Protein AF-A0A284RM97-F1 (afdb_monomer_lite)

pLDDT: mean 92.01, std 11.71, range [30.83, 98.44]

InterPro domains:
  IPR012762 Ubiquinone biosynthesis protein COQ9 [PTHR21427] (6-157)
  IPR013718 COQ9, C-terminal domain [PF08511] (120-158)

Structure (mmCIF, N/CA/C/O backbone):
data_AF-A0A284RM97-F1
#
_entry.id   AF-A0A284RM97-F1
#
loop_
_atom_site.group_PDB
_atom_site.id
_atom_site.type_symbol
_atom_site.label_atom_id
_atom_site.label_alt_id
_atom_site.label_comp_id
_atom_site.label_asym_id
_atom_site.label_entity_id
_atom_site.label_seq_id
_atom_site.pdbx_PDB_ins_code
_atom_site.Cartn_x
_atom_site.Cartn_y
_atom_site.Cartn_z
_atom_site.occupancy
_atom_site.B_iso_or_equiv
_atom_site.auth_seq_id
_atom_site.auth_comp_id
_atom_site.auth_asym_id
_atom_site.auth_atom_id
_atom_site.pdbx_PDB_model_num
ATOM 1 N N . MET A 1 1 ? -11.284 17.229 10.949 1.00 69.88 1 MET A N 1
ATOM 2 C CA . MET A 1 1 ? -10.581 15.933 10.851 1.00 69.88 1 MET A CA 1
ATOM 3 C C . MET A 1 1 ? -10.779 15.373 9.450 1.00 69.88 1 MET A C 1
ATOM 5 O O . MET A 1 1 ? -11.925 15.221 9.047 1.00 69.88 1 MET A O 1
ATOM 9 N N . SER A 1 2 ? -9.715 15.140 8.674 1.00 88.75 2 SER A N 1
ATOM 10 C CA . SER A 1 2 ? -9.855 14.584 7.317 1.00 88.75 2 SER A CA 1
ATOM 11 C C . SER A 1 2 ? -9.645 13.066 7.319 1.00 88.75 2 SER A C 1
ATOM 13 O O . SER A 1 2 ? -8.767 12.554 8.012 1.00 88.75 2 SER A O 1
ATOM 15 N N . ARG A 1 3 ? -10.427 12.337 6.513 1.00 93.69 3 ARG A N 1
ATOM 16 C CA . ARG A 1 3 ? -10.288 10.880 6.315 1.00 93.69 3 ARG A CA 1
ATOM 17 C C . ARG A 1 3 ? -8.855 10.478 5.946 1.00 93.69 3 ARG A C 1
ATOM 19 O O . ARG A 1 3 ? -8.359 9.466 6.422 1.00 93.69 3 ARG A O 1
ATOM 26 N N . ILE A 1 4 ? -8.197 11.279 5.105 1.00 93.50 4 ILE A N 1
ATOM 27 C CA . ILE A 1 4 ? -6.829 11.025 4.628 1.00 93.50 4 ILE A CA 1
ATOM 28 C C . ILE A 1 4 ? -5.832 11.087 5.788 1.00 93.50 4 ILE A C 1
ATOM 30 O O . ILE A 1 4 ? -4.995 10.198 5.908 1.00 93.50 4 ILE A O 1
ATOM 34 N N . GLN A 1 5 ? -5.950 12.093 6.657 1.00 94.62 5 GLN A N 1
ATOM 35 C CA . GLN A 1 5 ? -5.072 12.245 7.817 1.00 94.62 5 GLN A CA 1
ATOM 36 C C . GLN A 1 5 ? -5.210 11.065 8.784 1.00 94.62 5 GLN A C 1
ATOM 38 O O . GLN A 1 5 ? -4.208 10.520 9.234 1.00 94.62 5 GLN A O 1
ATOM 43 N N . LEU A 1 6 ? -6.439 10.624 9.063 1.00 96.12 6 LEU A N 1
ATOM 44 C CA . LEU A 1 6 ? -6.665 9.444 9.903 1.00 96.12 6 LEU A CA 1
ATOM 45 C C . LEU A 1 6 ? -6.079 8.184 9.295 1.00 96.12 6 LEU A C 1
ATOM 47 O O . LEU A 1 6 ? -5.449 7.399 9.990 1.00 96.12 6 LEU A O 1
ATOM 51 N N . LEU A 1 7 ? -6.248 8.006 7.988 1.00 96.44 7 LEU A N 1
ATOM 52 C CA . LEU A 1 7 ? -5.716 6.844 7.297 1.00 96.44 7 LEU A CA 1
ATOM 53 C C . LEU A 1 7 ? -4.179 6.817 7.342 1.00 96.44 7 LEU A C 1
ATOM 55 O O . LEU A 1 7 ? -3.600 5.754 7.524 1.00 96.44 7 LEU A O 1
ATOM 59 N N . GLN A 1 8 ? -3.522 7.978 7.252 1.00 94.94 8 GLN A N 1
ATOM 60 C CA . GLN A 1 8 ? -2.070 8.110 7.440 1.00 94.94 8 GLN A CA 1
ATOM 61 C C . GLN A 1 8 ? -1.624 7.824 8.879 1.00 94.94 8 GLN A C 1
ATOM 63 O O . GLN A 1 8 ? -0.565 7.245 9.089 1.00 94.94 8 GLN A O 1
ATOM 68 N N . LEU A 1 9 ? -2.409 8.216 9.884 1.00 96.50 9 LEU A N 1
ATOM 69 C CA . LEU A 1 9 ? -2.112 7.858 11.273 1.00 96.50 9 LEU A CA 1
ATOM 70 C C . LEU A 1 9 ? -2.311 6.354 11.503 1.00 96.50 9 LEU A C 1
ATOM 72 O O . LEU A 1 9 ? -1.469 5.712 12.128 1.00 96.50 9 LEU A O 1
ATOM 76 N N . ALA A 1 10 ? -3.362 5.770 10.923 1.00 97.56 10 ALA A N 1
ATOM 77 C CA . ALA A 1 10 ? -3.659 4.344 11.010 1.00 97.56 10 ALA A CA 1
ATOM 78 C C . ALA A 1 10 ? -2.548 3.468 10.413 1.00 97.56 10 ALA A C 1
ATOM 80 O O . ALA A 1 10 ? -2.266 2.404 10.960 1.00 97.56 10 ALA A O 1
ATOM 81 N N . THR A 1 11 ? -1.863 3.896 9.340 1.00 96.75 11 THR A N 1
ATOM 82 C CA . THR A 1 11 ? -0.733 3.117 8.794 1.00 96.75 11 THR A CA 1
ATOM 83 C C . THR A 1 11 ? 0.405 2.969 9.805 1.00 96.75 11 THR A C 1
ATOM 85 O O . THR A 1 11 ? 1.053 1.925 9.833 1.00 96.75 11 THR A O 1
ATOM 88 N N . SER A 1 12 ? 0.622 3.950 10.691 1.00 95.94 12 SER A N 1
ATOM 89 C CA . SER A 1 12 ? 1.627 3.836 11.760 1.00 95.94 12 SER A CA 1
ATOM 90 C C . SER A 1 12 ? 1.272 2.773 12.811 1.00 95.94 12 SER A C 1
ATOM 92 O O . SER A 1 12 ? 2.170 2.138 13.366 1.00 95.94 12 SER A O 1
ATOM 94 N N . LEU A 1 13 ? -0.026 2.519 13.013 1.00 97.44 13 LEU A N 1
ATOM 95 C CA . LEU A 1 13 ? -0.559 1.554 13.978 1.00 97.44 13 LEU A CA 1
ATOM 96 C C . LEU A 1 13 ? -0.545 0.108 13.466 1.00 97.44 13 LEU A C 1
ATOM 98 O O . LEU A 1 13 ? -0.690 -0.816 14.262 1.00 97.44 13 LEU A O 1
ATOM 102 N N . VAL A 1 14 ? -0.320 -0.119 12.166 1.00 97.38 14 VAL A N 1
ATOM 103 C CA . VAL A 1 14 ? -0.287 -1.471 11.570 1.00 97.38 14 VAL A CA 1
ATOM 104 C C . VAL A 1 14 ? 0.780 -2.355 12.218 1.00 97.38 14 VAL A C 1
ATOM 106 O O . VAL A 1 14 ? 0.589 -3.560 12.339 1.00 97.38 14 VAL A O 1
ATOM 109 N N . LYS A 1 15 ? 1.894 -1.778 12.683 1.00 95.31 15 LYS A N 1
ATOM 110 C CA . LYS A 1 15 ? 2.969 -2.538 13.343 1.00 95.31 15 LYS A CA 1
ATOM 111 C C . LYS A 1 15 ? 2.465 -3.293 14.574 1.00 95.31 15 LYS A C 1
ATOM 113 O O . LYS A 1 15 ? 2.831 -4.449 14.770 1.00 95.31 15 LYS A O 1
ATOM 118 N N . THR A 1 16 ? 1.613 -2.650 15.370 1.00 95.81 16 THR A N 1
ATOM 119 C CA . THR A 1 16 ? 1.090 -3.197 16.626 1.00 95.81 16 THR A CA 1
ATOM 120 C C . THR A 1 16 ? -0.259 -3.887 16.450 1.00 95.81 16 THR A C 1
ATOM 122 O O . THR A 1 16 ? -0.478 -4.934 17.047 1.00 95.81 16 THR A O 1
ATOM 125 N N . HIS A 1 17 ? -1.138 -3.351 15.603 1.00 96.31 17 HIS A N 1
ATOM 126 C CA . HIS A 1 17 ? -2.529 -3.804 15.472 1.00 96.31 17 HIS A CA 1
ATOM 127 C C . HIS A 1 17 ? -2.821 -4.611 14.203 1.00 96.31 17 HIS A C 1
ATOM 129 O O . HIS A 1 17 ? -3.950 -5.071 14.024 1.00 96.31 17 HIS A O 1
ATOM 135 N N . GLY A 1 18 ? -1.854 -4.745 13.293 1.00 97.06 18 GLY A N 1
ATOM 136 C CA . GLY A 1 18 ? -2.067 -5.327 11.972 1.00 97.06 18 GLY A CA 1
ATOM 137 C C . GLY A 1 18 ? -3.007 -4.498 11.089 1.00 97.06 18 GLY A C 1
ATOM 138 O O . GLY A 1 18 ? -3.346 -3.348 11.378 1.00 97.06 18 GLY A O 1
ATOM 139 N N . PHE A 1 19 ? -3.449 -5.090 9.979 1.00 97.75 19 PHE A N 1
ATOM 140 C CA . PHE A 1 19 ? -4.378 -4.460 9.033 1.00 97.75 19 PHE A CA 1
ATOM 141 C C . PHE A 1 19 ? -5.834 -4.646 9.480 1.00 97.75 19 PHE A C 1
ATOM 143 O O . PHE A 1 19 ? -6.629 -5.347 8.842 1.00 97.75 19 PHE A O 1
ATOM 150 N N . THR A 1 20 ? -6.174 -4.045 10.619 1.00 97.75 20 THR A N 1
ATOM 151 C CA . THR A 1 20 ? -7.444 -4.264 11.321 1.00 97.75 20 THR A CA 1
ATOM 152 C C . THR A 1 20 ? -8.308 -3.007 11.386 1.00 97.75 20 THR A C 1
ATOM 154 O O . THR A 1 20 ? -7.851 -1.878 11.203 1.00 97.75 20 THR A O 1
ATOM 157 N N . ARG A 1 21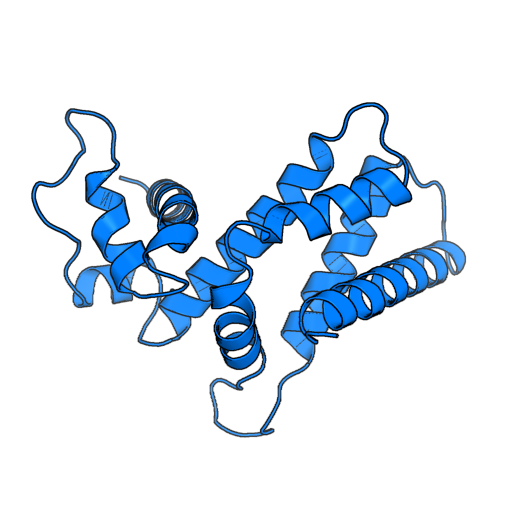 ? -9.598 -3.204 11.682 1.00 97.94 21 ARG A N 1
ATOM 158 C CA . ARG A 1 21 ? -10.528 -2.102 11.971 1.00 97.94 21 ARG A CA 1
ATOM 159 C C . ARG A 1 21 ? -10.159 -1.365 13.263 1.00 97.94 21 ARG A C 1
ATOM 161 O O . ARG A 1 21 ? -10.377 -0.163 13.337 1.00 97.94 21 ARG A O 1
ATOM 168 N N . ALA A 1 22 ? -9.545 -2.053 14.229 1.00 97.69 22 ALA A N 1
ATOM 169 C CA . ALA A 1 22 ? -9.039 -1.443 15.458 1.00 97.69 22 ALA A CA 1
ATOM 170 C C . ALA A 1 22 ? -7.936 -0.409 15.170 1.00 97.69 22 ALA A C 1
ATOM 172 O O . ALA A 1 22 ? -8.014 0.710 15.666 1.00 97.69 22 ALA A O 1
ATOM 173 N N . ALA A 1 23 ? -6.993 -0.717 14.267 1.00 98.00 23 ALA A N 1
ATOM 174 C CA . ALA A 1 23 ? -5.966 0.241 13.839 1.00 98.00 23 ALA A CA 1
ATOM 175 C C . ALA A 1 23 ? -6.568 1.530 13.240 1.00 98.00 23 ALA A C 1
ATOM 177 O O . ALA A 1 23 ? -6.068 2.631 13.468 1.00 98.00 23 ALA A O 1
ATOM 178 N N . LEU A 1 24 ? -7.665 1.408 12.484 1.00 98.19 24 LEU A N 1
ATOM 179 C CA . LEU A 1 24 ? -8.407 2.561 11.965 1.00 98.19 24 LEU A CA 1
ATOM 180 C C . LEU A 1 24 ? -9.132 3.317 13.079 1.00 98.19 24 LEU A C 1
ATOM 182 O O . LEU A 1 24 ? -9.111 4.548 13.092 1.00 98.19 24 LEU A O 1
ATOM 186 N N . ALA A 1 25 ? -9.760 2.596 14.007 1.00 97.94 25 ALA A N 1
ATOM 187 C CA . ALA A 1 25 ? -10.501 3.189 15.109 1.00 97.94 25 ALA A CA 1
ATOM 188 C C . ALA A 1 25 ? -9.599 3.999 16.045 1.00 97.94 25 ALA A C 1
ATOM 190 O O . ALA A 1 25 ? -9.971 5.103 16.428 1.00 97.94 25 ALA A O 1
ATOM 191 N N . GLU A 1 26 ? -8.407 3.494 16.360 1.00 97.69 26 GLU A N 1
ATOM 192 C CA . GLU A 1 26 ? -7.447 4.147 17.257 1.00 97.69 26 GLU A CA 1
ATOM 193 C C . GLU A 1 26 ? -6.692 5.316 16.613 1.00 97.69 26 GLU A C 1
ATOM 195 O O . GLU A 1 26 ? -6.089 6.128 17.311 1.00 97.69 26 GLU A O 1
ATOM 200 N N . SER A 1 27 ? -6.758 5.473 15.288 1.00 96.62 27 SER A N 1
ATOM 201 C CA . SER A 1 27 ? -6.055 6.555 14.585 1.00 96.62 27 SER A CA 1
ATOM 202 C C . SER A 1 27 ? -6.428 7.964 15.073 1.00 96.62 27 SER A C 1
ATOM 204 O O . SER A 1 27 ? -5.595 8.868 15.024 1.00 96.62 27 SER A O 1
ATOM 206 N N . VAL A 1 28 ? -7.647 8.155 15.595 1.00 96.31 28 VAL A N 1
ATOM 207 C CA . VAL A 1 28 ? -8.107 9.438 16.164 1.00 96.31 28 VAL A CA 1
ATOM 208 C C . VAL A 1 28 ? -7.420 9.804 17.477 1.00 96.31 28 VAL A C 1
ATOM 210 O O . VAL A 1 28 ? -7.362 10.985 17.820 1.00 96.31 28 VAL A O 1
ATOM 213 N N . LEU A 1 29 ? -6.879 8.815 18.194 1.00 95.56 29 LEU A N 1
ATOM 214 C CA . LEU A 1 29 ? -6.135 9.025 19.436 1.00 95.56 29 LEU A CA 1
ATOM 215 C C . LEU A 1 29 ? -4.759 9.648 19.159 1.00 95.56 29 LEU A C 1
ATOM 217 O O . LEU A 1 29 ? -4.192 10.312 20.021 1.00 95.56 29 LEU A O 1
ATOM 221 N N . LEU A 1 30 ? -4.233 9.462 17.942 1.00 94.69 30 LEU A N 1
ATOM 222 C CA . LEU A 1 30 ? -2.933 9.980 17.507 1.00 94.69 30 LEU A CA 1
ATOM 223 C C . LEU A 1 30 ? -3.002 11.379 16.877 1.00 94.69 30 LEU A C 1
ATOM 225 O O . LEU A 1 30 ? -1.999 11.874 16.354 1.00 94.69 30 LEU A O 1
ATOM 229 N N . LEU A 1 31 ? -4.173 12.017 16.862 1.00 94.12 31 LEU A N 1
ATOM 230 C CA . LEU A 1 31 ? -4.297 13.371 16.329 1.00 94.12 31 LEU A CA 1
ATOM 231 C C . LEU A 1 31 ? -3.541 14.386 17.206 1.00 94.12 31 LEU A C 1
ATOM 233 O O . LEU A 1 31 ? -3.354 14.167 18.402 1.00 94.12 31 LEU A O 1
ATOM 237 N N . PRO A 1 32 ? -3.129 15.533 16.636 1.00 91.56 32 PRO A N 1
ATOM 238 C CA . PRO A 1 32 ? -2.487 16.589 17.406 1.00 91.56 32 PRO A CA 1
ATOM 239 C C . PRO A 1 32 ? -3.347 17.078 18.589 1.00 91.56 32 PRO A C 1
ATOM 241 O O . PRO A 1 32 ? -4.584 17.020 18.520 1.00 91.56 32 PRO A O 1
ATOM 244 N N . PRO A 1 33 ? -2.718 17.627 19.648 1.00 86.19 33 PRO A N 1
ATOM 245 C CA . PRO A 1 33 ? -3.434 18.206 20.781 1.00 86.19 33 PRO A CA 1
ATOM 246 C C . PRO A 1 33 ? -4.502 19.213 20.328 1.00 86.19 33 PRO A C 1
ATOM 248 O O . PRO A 1 33 ? -4.245 20.062 19.475 1.00 86.19 33 PRO A O 1
ATOM 251 N N . GLY A 1 34 ? -5.714 19.094 20.876 1.00 85.62 34 GLY A N 1
ATOM 252 C CA . GLY A 1 34 ? -6.883 19.895 20.483 1.00 85.62 34 GLY A CA 1
ATOM 253 C C . GLY A 1 34 ? -7.760 19.272 19.388 1.00 85.62 34 GLY A C 1
ATOM 254 O O . GLY A 1 34 ? -8.863 19.758 19.157 1.00 85.62 34 GLY A O 1
ATOM 255 N N . GLN A 1 35 ? -7.308 18.193 18.738 1.00 87.00 35 GLN A N 1
ATOM 256 C CA . GLN A 1 35 ? -8.110 17.387 17.800 1.00 87.00 35 GLN A CA 1
ATOM 257 C C . GLN A 1 35 ? -8.181 15.905 18.190 1.00 87.00 35 GLN A C 1
ATOM 259 O O . GLN A 1 35 ? -9.009 15.181 17.643 1.00 87.00 35 GLN A O 1
ATOM 264 N N . ALA A 1 36 ? -7.317 15.454 19.105 1.00 84.69 36 ALA A N 1
ATOM 265 C CA . ALA A 1 36 ? -7.356 14.105 19.654 1.00 84.69 36 ALA A CA 1
ATOM 266 C C . ALA A 1 36 ? -8.685 13.821 20.350 1.00 84.69 36 ALA A C 1
ATOM 268 O O . ALA A 1 36 ? -9.166 14.613 21.165 1.00 84.69 36 ALA A O 1
ATOM 269 N N . HIS A 1 37 ? -9.254 12.667 20.023 1.00 87.69 37 HIS A N 1
ATOM 270 C CA . HIS A 1 37 ? -10.422 12.146 20.712 1.00 87.69 37 HIS A CA 1
ATOM 271 C C . HIS A 1 37 ? -9.981 11.328 21.937 1.00 87.69 37 HIS A C 1
ATOM 273 O O . HIS A 1 37 ? -8.904 10.734 21.908 1.00 87.69 37 HIS A O 1
ATOM 279 N N . PRO A 1 38 ? -10.787 11.290 23.014 1.00 90.94 38 PRO A N 1
ATOM 280 C CA . PRO A 1 38 ? -10.476 10.495 24.203 1.00 90.94 38 PRO A CA 1
ATOM 281 C C . PRO A 1 38 ? -10.714 8.994 23.992 1.00 90.94 38 PRO A C 1
ATOM 283 O O . PRO A 1 38 ? -10.160 8.177 24.719 1.00 90.94 38 PRO A O 1
ATOM 286 N N . GLU A 1 39 ? -11.537 8.636 23.006 1.00 95.19 39 GLU A N 1
ATOM 287 C CA . GLU A 1 39 ? -11.961 7.267 22.730 1.00 95.19 39 GLU A CA 1
ATOM 288 C C . GLU A 1 39 ? -11.778 6.936 21.239 1.00 95.19 39 GLU A C 1
ATOM 290 O O . GLU A 1 39 ? -11.839 7.844 20.397 1.00 95.19 39 GLU A O 1
ATOM 295 N N . PRO A 1 40 ? -11.556 5.652 20.891 1.00 96.94 40 PRO A N 1
ATOM 296 C CA . PRO A 1 40 ? -11.515 5.204 19.503 1.00 96.94 40 PRO A CA 1
ATOM 297 C C . PRO A 1 40 ? -12.823 5.494 18.756 1.00 96.94 40 PRO A C 1
ATOM 299 O O . PRO A 1 40 ? -13.894 5.628 19.349 1.00 96.94 40 PRO A O 1
ATOM 302 N N . LEU A 1 41 ? -12.759 5.525 17.423 1.00 96.25 41 LEU A N 1
ATOM 303 C CA . LEU A 1 41 ? -13.972 5.598 16.605 1.00 96.25 41 LEU A CA 1
ATOM 304 C C . LEU A 1 41 ? -14.881 4.389 16.856 1.00 96.25 41 LEU A C 1
ATOM 306 O O . LEU A 1 41 ? -14.422 3.250 16.925 1.00 96.25 41 LEU A O 1
ATOM 310 N N . SER A 1 42 ? -16.191 4.633 16.889 1.00 96.81 42 SER A N 1
ATOM 311 C CA . SER A 1 42 ? -17.179 3.556 16.876 1.00 96.81 42 SER A CA 1
ATOM 312 C C . SER A 1 42 ? -17.120 2.761 15.568 1.00 96.81 42 SER A C 1
ATOM 314 O O . SER A 1 42 ? -16.708 3.278 14.524 1.00 96.81 42 SER A O 1
ATOM 316 N N . ASP A 1 43 ? -17.597 1.514 15.587 1.00 96.25 43 ASP A N 1
ATOM 317 C CA . ASP A 1 43 ? -17.591 0.663 14.390 1.00 96.25 43 ASP A CA 1
ATOM 318 C C . ASP A 1 43 ? -18.382 1.285 13.221 1.00 96.25 43 ASP A C 1
ATOM 320 O O . ASP A 1 43 ? -17.928 1.271 12.076 1.00 96.25 43 ASP A O 1
ATOM 324 N N . THR A 1 44 ? -19.506 1.948 13.513 1.00 97.00 44 THR A N 1
ATOM 325 C CA . THR A 1 44 ? -20.290 2.703 12.522 1.00 97.00 44 THR A CA 1
ATOM 326 C C . THR A 1 44 ? -19.477 3.830 11.883 1.00 97.00 44 THR A C 1
ATOM 328 O O . THR A 1 44 ? -19.559 4.044 10.671 1.00 97.00 44 THR A O 1
ATOM 331 N N . ALA A 1 45 ? -18.665 4.546 12.667 1.00 96.38 45 ALA A N 1
ATOM 332 C CA . ALA A 1 45 ? -17.810 5.607 12.146 1.00 96.38 45 ALA A CA 1
ATOM 333 C C . ALA A 1 45 ? -16.674 5.043 11.280 1.00 96.38 45 ALA A C 1
ATOM 335 O O . ALA A 1 45 ? -16.406 5.587 10.207 1.00 96.38 45 ALA A O 1
ATOM 336 N N . VAL A 1 46 ? -16.062 3.923 11.682 1.00 97.81 46 VAL A N 1
ATOM 337 C CA . VAL A 1 46 ? -15.067 3.213 10.858 1.00 97.81 46 VAL A CA 1
ATOM 338 C C . VAL A 1 46 ? -15.683 2.784 9.526 1.00 97.81 46 VAL A C 1
ATOM 340 O O . VAL A 1 46 ? -15.092 3.026 8.473 1.00 97.81 46 VAL A O 1
ATOM 343 N N . SER A 1 47 ? -16.891 2.215 9.552 1.00 97.06 47 SER A N 1
ATOM 344 C CA . SER A 1 47 ? -17.618 1.808 8.346 1.00 97.06 47 SER A CA 1
ATOM 345 C C . SER A 1 47 ? -17.907 2.978 7.407 1.00 97.06 47 SER A C 1
ATOM 347 O O . SER A 1 47 ? -17.621 2.899 6.213 1.00 97.06 47 SER A O 1
ATOM 349 N N . SER A 1 48 ? -18.401 4.090 7.952 1.00 97.00 48 SER A N 1
ATOM 350 C CA . SER A 1 48 ? -18.719 5.299 7.183 1.00 97.00 48 SER A CA 1
ATOM 351 C C . SER A 1 48 ? -17.478 5.941 6.548 1.00 97.00 48 SER A C 1
ATOM 353 O O . SER A 1 48 ? -17.515 6.389 5.402 1.00 97.00 48 SER A O 1
ATOM 355 N N . LEU A 1 49 ? -16.352 5.963 7.267 1.00 96.31 49 LEU A N 1
ATOM 356 C CA . LEU A 1 49 ? -15.129 6.624 6.808 1.00 96.31 49 LEU A CA 1
ATOM 357 C C . LEU A 1 49 ? -14.266 5.748 5.898 1.00 96.31 49 LEU A C 1
ATOM 359 O O . LEU A 1 49 ? -13.616 6.272 4.990 1.00 96.31 49 LEU A O 1
ATOM 363 N N . PHE A 1 50 ? -14.202 4.440 6.138 1.00 97.19 50 PHE A N 1
ATOM 364 C CA . PHE A 1 50 ? -13.211 3.567 5.501 1.00 97.19 50 PHE A CA 1
ATOM 365 C C . PHE A 1 50 ? -13.816 2.400 4.720 1.00 97.19 50 PHE A C 1
ATOM 367 O O . PHE A 1 50 ? -13.101 1.798 3.926 1.00 97.19 50 PHE A O 1
ATOM 374 N N . GLY A 1 51 ? -15.109 2.116 4.880 1.00 96.12 51 GLY A N 1
ATOM 375 C CA . GLY A 1 51 ? -15.804 1.025 4.199 1.00 96.12 51 GLY A CA 1
ATOM 376 C C . GLY A 1 51 ? -16.325 -0.048 5.157 1.00 96.12 51 GLY A C 1
ATOM 377 O O . GLY A 1 51 ? -15.877 -0.192 6.296 1.00 96.12 51 GLY A O 1
ATOM 378 N N . ASN A 1 52 ? -17.296 -0.828 4.692 1.00 95.19 52 ASN A N 1
ATOM 379 C CA . ASN A 1 52 ? -17.951 -1.844 5.512 1.00 95.19 52 ASN A CA 1
ATOM 380 C C . ASN A 1 52 ? -17.080 -3.096 5.664 1.00 95.19 52 ASN A C 1
ATOM 382 O O . ASN A 1 52 ? -16.451 -3.541 4.707 1.00 95.19 52 ASN A O 1
ATOM 386 N N . GLY A 1 53 ? -17.068 -3.683 6.865 1.00 92.56 53 GLY A N 1
ATOM 387 C CA . GLY A 1 53 ? -16.371 -4.942 7.140 1.00 92.56 53 GLY A CA 1
ATOM 388 C C . GLY A 1 53 ? -14.912 -4.927 6.675 1.00 92.56 53 GLY A C 1
ATOM 389 O O . GLY A 1 53 ? -14.127 -4.068 7.094 1.00 92.56 53 GLY A O 1
ATOM 390 N N . ASP A 1 54 ? -14.578 -5.869 5.794 1.00 94.62 54 ASP A N 1
ATOM 391 C CA . ASP A 1 54 ? -13.247 -6.036 5.214 1.00 94.62 54 ASP A CA 1
ATOM 392 C C . ASP A 1 54 ? -12.830 -4.911 4.255 1.00 94.62 54 ASP A C 1
ATOM 394 O O . ASP A 1 54 ? -11.633 -4.702 4.061 1.00 94.62 54 ASP A O 1
ATOM 398 N N . ASP A 1 55 ? -13.755 -4.124 3.702 1.00 95.69 55 ASP A N 1
ATOM 399 C CA . ASP A 1 55 ? -13.389 -3.014 2.810 1.00 95.69 55 ASP A CA 1
ATOM 400 C C . ASP A 1 55 ? -12.654 -1.892 3.556 1.00 95.69 55 ASP A C 1
ATOM 402 O O . ASP A 1 55 ? -11.761 -1.252 2.992 1.00 95.69 55 ASP A O 1
ATOM 406 N N . ALA A 1 56 ? -12.929 -1.710 4.853 1.00 97.38 56 ALA A N 1
ATOM 407 C CA . ALA A 1 56 ? -12.109 -0.850 5.708 1.00 97.38 56 ALA A CA 1
ATOM 408 C C . ALA A 1 56 ? -10.668 -1.356 5.798 1.00 97.38 56 ALA A C 1
ATOM 410 O O . ALA A 1 56 ? -9.716 -0.587 5.656 1.00 97.38 56 ALA A O 1
ATOM 411 N N . ARG A 1 57 ? -10.495 -2.666 5.989 1.00 97.38 57 ARG A N 1
ATOM 412 C CA . ARG A 1 57 ? -9.169 -3.286 6.072 1.00 97.38 57 ARG A CA 1
ATOM 413 C C . ARG A 1 57 ? -8.443 -3.176 4.735 1.00 97.38 57 ARG A C 1
ATOM 415 O O . ARG A 1 57 ? -7.295 -2.745 4.718 1.00 97.38 57 ARG A O 1
ATOM 422 N N . ARG A 1 58 ? -9.120 -3.444 3.611 1.00 96.88 58 ARG A N 1
ATOM 423 C CA . ARG A 1 58 ? -8.577 -3.222 2.258 1.00 96.88 58 ARG A CA 1
ATOM 424 C C . ARG A 1 58 ? -8.159 -1.768 2.049 1.00 96.88 58 ARG A C 1
ATOM 426 O O . ARG A 1 58 ? -7.076 -1.529 1.524 1.00 96.88 58 ARG A O 1
ATOM 433 N N . THR A 1 59 ? -8.947 -0.802 2.521 1.00 97.81 59 THR A N 1
ATOM 434 C CA . THR A 1 59 ? -8.587 0.626 2.481 1.00 97.81 59 THR A CA 1
ATOM 435 C C . THR A 1 59 ? -7.284 0.908 3.233 1.00 97.81 59 THR A C 1
ATOM 437 O O . THR A 1 59 ? -6.419 1.612 2.708 1.00 97.81 59 THR A O 1
ATOM 440 N N . LEU A 1 60 ? -7.098 0.329 4.424 1.00 98.25 60 LEU A N 1
ATOM 441 C CA . LEU A 1 60 ? -5.849 0.455 5.182 1.00 98.25 60 LEU A CA 1
ATOM 442 C C . LEU A 1 60 ? -4.666 -0.217 4.470 1.00 98.25 60 LEU A C 1
ATOM 444 O O . LEU A 1 60 ? -3.583 0.366 4.393 1.00 98.25 60 LEU A O 1
ATOM 448 N N . ILE A 1 61 ? -4.871 -1.408 3.901 1.00 97.88 61 ILE A N 1
ATOM 449 C CA . ILE A 1 61 ? -3.838 -2.117 3.135 1.00 97.88 61 ILE A CA 1
ATOM 450 C C . ILE A 1 61 ? -3.420 -1.282 1.921 1.00 97.88 61 ILE A C 1
ATOM 452 O O . ILE A 1 61 ? -2.229 -1.056 1.714 1.00 97.88 61 ILE A O 1
ATOM 456 N N . HIS A 1 62 ? -4.370 -0.756 1.146 1.00 97.25 62 HIS A N 1
ATOM 457 C CA . HIS A 1 62 ? -4.069 0.112 0.007 1.00 97.25 62 HIS A CA 1
ATOM 458 C C . HIS A 1 62 ? -3.307 1.371 0.426 1.00 97.25 62 HIS A C 1
ATOM 460 O O . HIS A 1 62 ? -2.325 1.721 -0.225 1.00 97.25 62 HIS A O 1
ATOM 466 N N . ALA A 1 63 ? -3.676 1.997 1.546 1.00 97.56 63 ALA A N 1
ATOM 467 C CA . ALA A 1 63 ? -2.954 3.155 2.067 1.00 97.56 63 ALA A CA 1
ATOM 468 C C . ALA A 1 63 ? -1.495 2.837 2.424 1.00 97.56 63 ALA A C 1
ATOM 470 O O . ALA A 1 63 ? -0.599 3.619 2.091 1.00 97.56 63 ALA A O 1
ATOM 471 N N . TRP A 1 64 ? -1.245 1.684 3.050 1.00 97.81 64 TRP A N 1
ATOM 472 C CA . TRP A 1 64 ? 0.108 1.196 3.327 1.00 97.81 64 TRP A CA 1
ATOM 473 C C . TRP A 1 64 ? 0.892 0.945 2.036 1.00 97.81 64 TRP A C 1
ATOM 475 O O . TRP A 1 64 ? 2.034 1.388 1.895 1.00 97.81 64 TRP A O 1
ATOM 485 N N . LEU A 1 65 ? 0.276 0.274 1.058 1.00 97.12 65 LEU A N 1
ATOM 486 C CA . LEU A 1 65 ? 0.909 -0.008 -0.229 1.00 97.12 65 LEU A CA 1
ATOM 487 C C . LEU A 1 65 ? 1.266 1.277 -0.989 1.00 97.12 65 LEU A C 1
ATOM 489 O O . LEU A 1 65 ? 2.378 1.363 -1.518 1.00 97.12 65 LEU A O 1
ATOM 493 N N . ASP A 1 66 ? 0.376 2.270 -0.978 1.00 96.81 66 ASP A N 1
ATOM 494 C CA . ASP A 1 66 ? 0.572 3.596 -1.569 1.00 96.81 66 ASP A CA 1
ATOM 495 C C . ASP A 1 66 ? 1.668 4.392 -0.861 1.00 96.81 66 ASP A C 1
ATOM 497 O O . ASP A 1 66 ? 2.475 5.064 -1.504 1.00 96.81 66 ASP A O 1
ATOM 501 N N . GLN A 1 67 ? 1.720 4.336 0.471 1.00 96.75 67 GLN A N 1
ATOM 502 C CA . GLN A 1 67 ? 2.790 4.971 1.235 1.00 96.75 67 GLN A CA 1
ATOM 503 C C . GLN A 1 67 ? 4.147 4.325 0.937 1.00 96.75 67 GLN A C 1
ATOM 505 O O . GLN A 1 67 ? 5.125 5.049 0.766 1.00 96.75 67 GLN A O 1
ATOM 510 N N . GLY A 1 68 ? 4.194 3.001 0.775 1.00 97.00 68 GLY A N 1
ATOM 511 C CA . GLY A 1 68 ? 5.399 2.297 0.342 1.00 97.00 68 GLY A CA 1
ATOM 512 C C . GLY A 1 68 ? 5.859 2.689 -1.065 1.00 97.00 68 GLY A C 1
ATOM 513 O O . GLY A 1 68 ? 7.060 2.789 -1.296 1.00 97.00 68 GLY A O 1
ATOM 514 N N . ILE A 1 69 ? 4.930 2.955 -1.993 1.00 97.81 69 ILE A N 1
ATOM 515 C CA . ILE A 1 69 ? 5.263 3.497 -3.322 1.00 97.81 69 ILE A CA 1
ATOM 516 C C . ILE A 1 69 ? 5.830 4.914 -3.188 1.00 97.81 69 ILE A C 1
ATOM 518 O O . ILE A 1 69 ? 6.899 5.192 -3.712 1.00 97.81 69 ILE A O 1
ATOM 522 N N . ARG A 1 70 ? 5.193 5.796 -2.409 1.00 97.25 70 ARG A N 1
ATOM 523 C CA . ARG A 1 70 ? 5.714 7.156 -2.167 1.00 97.25 70 ARG A CA 1
ATOM 524 C C . ARG A 1 70 ? 7.105 7.157 -1.525 1.00 97.25 70 ARG A C 1
ATOM 526 O O . ARG A 1 70 ? 7.933 7.992 -1.871 1.00 97.25 70 ARG A O 1
ATOM 533 N N . HIS A 1 71 ? 7.378 6.208 -0.629 1.00 97.25 71 HIS A N 1
ATOM 534 C CA . HIS A 1 71 ? 8.690 6.035 0.000 1.00 97.25 71 HIS A CA 1
ATOM 535 C C . HIS A 1 71 ? 9.800 5.688 -1.009 1.00 97.25 71 HIS A C 1
ATOM 537 O O . HIS A 1 71 ? 10.962 5.998 -0.778 1.00 97.25 71 HIS A O 1
ATOM 543 N N . MET A 1 72 ? 9.475 5.103 -2.167 1.00 97.75 72 MET A N 1
ATOM 544 C CA . MET A 1 72 ? 10.469 4.875 -3.223 1.00 97.75 72 MET A CA 1
ATOM 545 C C . MET A 1 72 ? 11.103 6.187 -3.706 1.00 97.75 72 MET A C 1
ATOM 547 O O . MET A 1 72 ? 12.300 6.225 -3.982 1.00 97.75 72 MET A O 1
ATOM 551 N N . GLY A 1 73 ? 10.317 7.267 -3.773 1.00 96.88 73 GLY A N 1
ATOM 552 C CA . GLY A 1 73 ? 10.770 8.580 -4.236 1.00 96.88 73 GLY A CA 1
ATOM 553 C C . GLY A 1 73 ? 11.700 9.307 -3.262 1.00 96.88 73 GLY A C 1
ATOM 554 O O . GLY A 1 73 ? 12.269 10.333 -3.622 1.00 96.88 73 GLY A O 1
ATOM 555 N N . THR A 1 74 ? 11.885 8.793 -2.041 1.00 97.12 74 THR A N 1
ATOM 556 C CA . THR A 1 74 ? 12.803 9.379 -1.051 1.00 97.12 74 THR A CA 1
ATOM 557 C C . THR A 1 74 ? 14.209 8.779 -1.118 1.00 97.12 74 THR A C 1
ATOM 559 O O . THR A 1 74 ? 15.066 9.145 -0.316 1.00 97.12 74 THR A O 1
ATOM 562 N N . VAL A 1 75 ? 14.458 7.841 -2.038 1.00 97.44 75 VAL A N 1
ATOM 563 C CA . VAL A 1 75 ? 15.763 7.188 -2.199 1.00 97.44 75 VAL A CA 1
ATOM 564 C C . VAL A 1 75 ? 16.775 8.175 -2.800 1.00 97.44 75 VAL A C 1
ATOM 566 O O . VAL A 1 75 ? 16.565 8.652 -3.917 1.00 97.44 75 VAL A O 1
ATOM 569 N N . PRO A 1 76 ? 17.899 8.465 -2.116 1.00 95.56 76 PRO A N 1
ATOM 570 C CA . PRO A 1 76 ? 18.944 9.317 -2.669 1.00 95.56 76 PRO A CA 1
ATOM 571 C C . PRO A 1 76 ? 19.676 8.596 -3.806 1.00 95.56 76 PRO A C 1
ATOM 573 O O . PRO A 1 76 ? 19.961 7.402 -3.702 1.00 95.56 76 PRO A O 1
ATOM 576 N N . SER A 1 77 ? 20.005 9.328 -4.875 1.00 94.50 77 SER A N 1
ATOM 577 C CA . SER A 1 77 ? 20.695 8.799 -6.065 1.00 94.50 77 SER A CA 1
ATOM 578 C C . SER A 1 77 ? 20.064 7.490 -6.574 1.00 94.50 77 SER A C 1
ATOM 580 O O . SER A 1 77 ? 20.685 6.422 -6.506 1.00 94.50 77 SER A O 1
ATOM 582 N N . PRO A 1 78 ? 18.797 7.536 -7.028 1.00 96.69 78 PRO A N 1
ATOM 583 C CA . PRO A 1 78 ? 18.016 6.336 -7.261 1.00 96.69 78 PRO A CA 1
ATOM 584 C C . PRO A 1 78 ? 18.568 5.500 -8.417 1.00 96.69 78 PRO A C 1
ATOM 586 O O . PRO A 1 78 ? 18.747 5.962 -9.541 1.00 96.69 78 PRO A O 1
ATOM 589 N N . THR A 1 79 ? 18.762 4.215 -8.140 1.00 97.81 79 THR A N 1
ATOM 590 C CA . THR A 1 79 ? 18.954 3.167 -9.142 1.00 97.81 79 THR A CA 1
ATOM 591 C C . THR A 1 79 ? 17.742 2.248 -9.094 1.00 97.81 79 THR A C 1
ATOM 593 O O . THR A 1 79 ? 17.078 2.156 -8.061 1.00 97.81 79 THR A O 1
ATOM 596 N N . LEU A 1 80 ? 17.475 1.497 -10.165 1.00 97.25 80 LEU A N 1
ATOM 597 C CA . LEU A 1 80 ? 16.367 0.535 -10.156 1.00 97.25 80 LEU A CA 1
ATOM 598 C C . LEU A 1 80 ? 16.473 -0.442 -8.971 1.00 97.25 80 LEU A C 1
ATOM 600 O O . LEU A 1 80 ? 15.487 -0.706 -8.288 1.00 97.25 80 LEU A O 1
ATOM 604 N N . LYS A 1 81 ? 17.688 -0.925 -8.680 1.00 96.44 81 LYS A N 1
ATOM 605 C CA . LYS A 1 81 ? 17.947 -1.812 -7.542 1.00 96.44 81 LYS A CA 1
ATOM 606 C C . LYS A 1 81 ? 17.620 -1.137 -6.208 1.00 96.44 81 LYS A C 1
ATOM 608 O O . LYS A 1 81 ? 16.915 -1.739 -5.404 1.00 96.44 81 LYS A O 1
ATOM 613 N N . SER A 1 82 ? 18.123 0.076 -5.958 1.00 97.44 82 SER A N 1
ATOM 614 C CA . SER A 1 82 ? 17.899 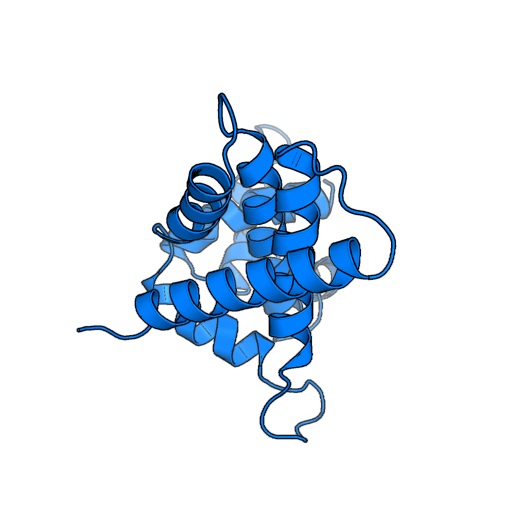0.755 -4.672 1.00 97.44 82 SER A CA 1
ATOM 615 C C . SER A 1 82 ? 16.432 1.132 -4.464 1.00 97.44 82 SER A C 1
ATOM 617 O O . SER A 1 82 ? 15.928 0.995 -3.354 1.00 97.44 82 SER A O 1
ATOM 619 N N . VAL A 1 83 ? 15.727 1.508 -5.531 1.00 98.19 83 VAL A N 1
ATOM 620 C CA . VAL A 1 83 ? 14.294 1.826 -5.506 1.00 98.19 83 VAL A CA 1
ATOM 621 C C . VAL A 1 83 ? 13.442 0.596 -5.175 1.00 98.19 83 VAL A C 1
ATOM 623 O O . VAL A 1 83 ? 12.629 0.639 -4.249 1.00 98.19 83 VAL A O 1
ATOM 626 N N . LEU A 1 84 ? 13.650 -0.527 -5.871 1.00 97.12 84 LEU A N 1
ATOM 627 C CA . LEU A 1 84 ? 12.910 -1.764 -5.589 1.00 97.12 84 LEU A CA 1
ATOM 628 C C . LEU A 1 84 ? 13.246 -2.325 -4.204 1.00 97.12 84 LEU A C 1
ATOM 630 O O . LEU A 1 84 ? 12.352 -2.780 -3.490 1.00 97.12 84 LEU A O 1
ATOM 634 N N . HIS A 1 85 ? 14.515 -2.249 -3.799 1.00 96.12 85 HIS A N 1
ATOM 635 C CA . HIS A 1 85 ? 14.946 -2.653 -2.464 1.00 96.12 85 HIS A CA 1
ATOM 636 C C . HIS A 1 85 ? 14.265 -1.816 -1.379 1.00 96.12 85 HIS A C 1
ATOM 638 O O . HIS A 1 85 ? 13.677 -2.385 -0.464 1.00 96.12 85 HIS A O 1
ATOM 644 N N . ALA A 1 86 ? 14.240 -0.487 -1.521 1.00 97.25 86 ALA A N 1
ATOM 645 C CA . ALA A 1 86 ? 13.536 0.396 -0.594 1.00 97.25 86 ALA A CA 1
ATOM 646 C C . ALA A 1 86 ? 12.038 0.067 -0.513 1.00 97.25 86 ALA A C 1
ATOM 648 O O . ALA A 1 86 ? 11.450 0.114 0.570 1.00 97.25 86 ALA A O 1
ATOM 649 N N . ARG A 1 87 ? 11.411 -0.321 -1.635 1.00 97.19 87 ARG A N 1
ATOM 650 C CA . ARG A 1 87 ? 10.011 -0.752 -1.616 1.00 97.19 87 ARG A CA 1
ATOM 651 C C . ARG A 1 87 ? 9.813 -2.046 -0.835 1.00 97.19 87 ARG A C 1
ATOM 653 O O . ARG A 1 87 ? 8.828 -2.142 -0.108 1.00 97.19 87 ARG A O 1
ATOM 660 N N . LEU A 1 88 ? 10.692 -3.033 -0.987 1.00 95.19 88 LEU A N 1
ATOM 661 C CA . LEU A 1 88 ? 10.608 -4.292 -0.238 1.00 95.19 88 LEU A CA 1
ATOM 662 C C . LEU A 1 88 ? 10.895 -4.069 1.254 1.00 95.19 88 LEU A C 1
ATOM 664 O O . LEU A 1 88 ? 10.112 -4.512 2.088 1.00 95.19 88 LEU A O 1
ATOM 668 N N . GLN A 1 89 ? 11.934 -3.302 1.589 1.00 95.75 89 GLN A N 1
ATOM 669 C CA . GLN A 1 89 ? 12.290 -2.968 2.973 1.00 95.75 89 GLN A CA 1
ATOM 670 C C . GLN A 1 89 ? 11.188 -2.207 3.712 1.00 95.75 89 GLN A C 1
ATOM 672 O O . GLN A 1 89 ? 11.008 -2.405 4.907 1.00 95.75 89 GLN A O 1
ATOM 677 N N . TYR A 1 90 ? 10.393 -1.386 3.018 1.00 96.56 90 TYR A N 1
ATOM 678 C CA . TYR A 1 90 ? 9.266 -0.680 3.638 1.00 96.56 90 TYR A CA 1
ATOM 679 C C . TYR A 1 90 ? 8.291 -1.624 4.368 1.00 96.56 90 TYR A C 1
ATOM 681 O O . TYR A 1 90 ? 7.657 -1.232 5.344 1.00 96.56 90 TYR A O 1
ATOM 689 N N . ASN A 1 91 ? 8.181 -2.875 3.917 1.00 95.56 91 ASN A N 1
ATOM 690 C CA . ASN A 1 91 ? 7.314 -3.888 4.509 1.00 95.56 91 ASN A CA 1
ATOM 691 C C . ASN A 1 91 ? 7.915 -4.585 5.748 1.00 95.56 91 ASN A C 1
ATOM 693 O O . ASN A 1 91 ? 7.168 -5.233 6.479 1.00 95.56 91 ASN A O 1
ATOM 697 N N . GLU A 1 92 ? 9.220 -4.447 6.004 1.00 94.44 92 GLU A N 1
ATOM 698 C CA . GLU A 1 92 ? 9.943 -5.117 7.099 1.00 94.44 92 GLU A CA 1
ATOM 699 C C . GLU A 1 92 ? 9.260 -4.968 8.476 1.00 94.44 92 GLU A C 1
ATOM 701 O O . GLU A 1 92 ? 9.076 -5.977 9.159 1.00 94.44 92 GLU A O 1
ATOM 706 N N . PRO A 1 93 ? 8.761 -3.781 8.880 1.00 95.12 93 PRO A N 1
ATOM 707 C CA . PRO A 1 93 ? 8.161 -3.612 10.205 1.00 95.12 93 PRO A CA 1
ATOM 708 C C . PRO A 1 93 ? 6.823 -4.336 10.408 1.00 95.12 93 PRO A C 1
ATOM 710 O O . PRO A 1 93 ? 6.305 -4.340 11.523 1.00 95.12 93 PRO A O 1
ATOM 713 N N . VAL A 1 94 ? 6.217 -4.867 9.341 1.00 95.56 94 VAL A N 1
ATOM 714 C CA . VAL A 1 94 ? 4.867 -5.455 9.363 1.00 95.56 94 VAL A CA 1
ATOM 715 C C . VAL A 1 94 ? 4.817 -6.842 8.724 1.00 95.56 94 VAL A C 1
ATOM 717 O O . VAL A 1 94 ? 3.723 -7.326 8.448 1.00 95.56 94 VAL A O 1
ATOM 720 N N . LEU A 1 95 ? 5.965 -7.499 8.499 1.00 93.62 95 LEU A N 1
ATOM 721 C CA . LEU A 1 95 ? 6.044 -8.785 7.786 1.00 93.62 95 LEU A CA 1
ATOM 722 C C . LEU A 1 95 ? 5.071 -9.838 8.328 1.00 93.62 95 LEU A C 1
ATOM 724 O O . LEU A 1 95 ? 4.401 -10.497 7.542 1.00 93.62 95 LEU A O 1
ATOM 728 N N . GLN A 1 96 ? 4.930 -9.930 9.653 1.00 93.81 96 GLN A N 1
ATOM 729 C CA . GLN A 1 96 ? 4.011 -10.865 10.315 1.00 93.81 96 GLN A CA 1
ATOM 730 C C . GLN A 1 96 ? 2.529 -10.663 9.940 1.00 93.81 96 GLN A C 1
ATOM 732 O O . GLN A 1 96 ? 1.756 -11.613 9.975 1.00 93.81 96 GLN A O 1
ATOM 737 N N . HIS A 1 97 ? 2.138 -9.449 9.537 1.00 95.81 97 HIS A N 1
ATOM 738 C CA . HIS A 1 97 ? 0.755 -9.085 9.200 1.00 95.81 97 HIS A CA 1
ATOM 739 C C . HIS A 1 97 ? 0.465 -9.154 7.692 1.00 95.81 97 HIS A C 1
ATOM 741 O O . HIS A 1 97 ? -0.689 -9.062 7.272 1.00 95.81 97 HIS A O 1
ATOM 747 N N . LEU A 1 98 ? 1.499 -9.285 6.853 1.00 93.88 98 LEU A N 1
ATOM 748 C CA . LEU A 1 98 ? 1.353 -9.263 5.394 1.00 93.88 98 LEU A CA 1
ATOM 749 C C . LEU A 1 98 ? 0.670 -10.497 4.798 1.00 93.88 98 LEU A C 1
ATOM 751 O O . LEU A 1 98 ? -0.109 -10.293 3.867 1.00 93.88 98 LEU A O 1
ATOM 755 N N . PRO A 1 99 ? 0.901 -11.739 5.277 1.00 93.31 99 PRO A N 1
ATOM 756 C CA . PRO A 1 99 ? 0.204 -12.903 4.736 1.00 93.31 99 PRO A CA 1
ATOM 757 C C . PRO A 1 99 ? -1.317 -12.743 4.797 1.00 93.31 99 PRO A C 1
ATOM 759 O O . PRO A 1 99 ? -1.997 -12.930 3.790 1.00 93.31 99 PRO A O 1
ATOM 762 N N . GLU A 1 100 ? -1.847 -12.311 5.944 1.00 93.12 100 GLU A N 1
ATOM 763 C CA . GLU A 1 100 ? -3.283 -12.077 6.115 1.00 93.12 100 GLU A CA 1
ATOM 764 C C . GLU A 1 100 ? -3.776 -10.913 5.242 1.00 93.12 100 GLU A C 1
ATOM 766 O O . GLU A 1 100 ? -4.803 -11.021 4.572 1.00 93.12 100 GLU A O 1
ATOM 771 N N . ALA A 1 101 ? -3.026 -9.809 5.187 1.00 94.56 101 ALA A N 1
ATOM 772 C CA . ALA A 1 101 ? -3.378 -8.661 4.356 1.00 94.56 101 ALA A CA 1
ATOM 773 C C . ALA A 1 101 ? -3.448 -9.015 2.862 1.00 94.56 101 ALA A C 1
ATOM 775 O O . ALA A 1 101 ? -4.378 -8.610 2.160 1.00 94.56 101 ALA A O 1
ATOM 776 N N . PHE A 1 102 ? -2.483 -9.784 2.362 1.00 92.50 102 PHE A N 1
ATOM 777 C CA . PHE A 1 102 ? -2.471 -10.217 0.970 1.00 92.50 102 PHE A CA 1
ATOM 778 C C . PHE A 1 102 ? -3.523 -11.286 0.683 1.00 92.50 102 PHE A C 1
ATOM 780 O O . PHE A 1 102 ? -4.143 -11.219 -0.376 1.00 92.50 102 PHE A O 1
ATOM 787 N N . ALA A 1 103 ? -3.803 -12.195 1.621 1.00 91.88 103 ALA A N 1
ATOM 788 C CA . ALA A 1 103 ? -4.935 -13.114 1.509 1.00 91.88 103 ALA A CA 1
ATOM 789 C C . ALA A 1 103 ? -6.268 -12.356 1.403 1.00 91.88 103 ALA A C 1
ATOM 791 O O . ALA A 1 103 ? -7.124 -12.713 0.590 1.00 91.88 103 ALA A O 1
ATOM 792 N N . LEU A 1 104 ? -6.423 -11.259 2.153 1.00 93.69 104 LEU A N 1
ATOM 793 C CA . LEU A 1 104 ? 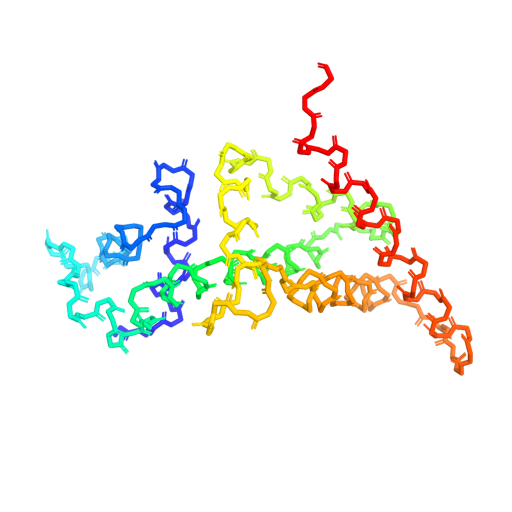-7.615 -10.423 2.070 1.00 93.69 104 LEU A CA 1
ATOM 794 C C . LEU A 1 104 ? -7.724 -9.673 0.734 1.00 93.69 104 LEU A C 1
ATOM 796 O O . LEU A 1 104 ? -8.816 -9.571 0.172 1.00 93.69 104 LEU A O 1
ATOM 800 N N . LEU A 1 105 ? -6.609 -9.148 0.216 1.00 92.06 105 LEU A N 1
ATOM 801 C CA . LEU A 1 105 ? -6.588 -8.517 -1.107 1.00 92.06 105 LEU A CA 1
ATOM 802 C C . LEU A 1 105 ? -6.860 -9.516 -2.232 1.00 92.06 105 LEU A C 1
ATOM 804 O O . LEU A 1 105 ? -7.492 -9.145 -3.213 1.00 92.06 105 LEU A O 1
ATOM 808 N N . ALA A 1 106 ? -6.396 -10.757 -2.097 1.00 90.62 106 ALA A N 1
ATOM 809 C CA . ALA A 1 106 ? -6.647 -11.813 -3.069 1.00 90.62 106 ALA A CA 1
ATOM 810 C C . ALA A 1 106 ? -8.062 -12.404 -2.954 1.00 90.62 106 ALA A C 1
ATOM 812 O O . ALA A 1 106 ? -8.505 -13.089 -3.867 1.00 90.62 106 ALA A O 1
ATOM 813 N N . SER A 1 107 ? -8.782 -12.160 -1.858 1.00 89.12 107 SER A N 1
ATOM 814 C CA . SER A 1 107 ? -10.155 -12.638 -1.690 1.00 89.12 107 SER A CA 1
ATOM 815 C C . SER A 1 107 ? -11.146 -11.761 -2.474 1.00 89.12 107 SER A C 1
ATOM 817 O O . SER A 1 107 ? -11.203 -10.551 -2.217 1.00 89.12 107 SER A O 1
ATOM 819 N N . PRO A 1 108 ? -11.971 -12.332 -3.374 1.00 83.56 108 PRO A N 1
ATOM 820 C CA . PRO A 1 108 ? -13.001 -11.580 -4.095 1.00 83.56 108 PRO A CA 1
ATOM 821 C C . PRO A 1 108 ? -14.062 -11.021 -3.133 1.00 83.56 108 PRO A C 1
ATOM 823 O O . PRO A 1 108 ? -14.409 -11.650 -2.133 1.00 83.56 108 PRO A O 1
ATOM 826 N N . SER A 1 109 ? -14.678 -9.887 -3.472 1.00 76.44 109 SER A N 1
ATOM 827 C CA . SER A 1 109 ? -15.802 -9.345 -2.687 1.00 76.44 109 SER A CA 1
ATOM 828 C C . SER A 1 109 ? -17.089 -10.177 -2.809 1.00 76.44 109 SER A C 1
ATOM 830 O O . SER A 1 109 ? -17.941 -10.121 -1.930 1.00 76.44 109 SER A O 1
ATOM 832 N N . SER A 1 110 ? -17.240 -10.945 -3.892 1.00 75.06 110 SER A N 1
ATOM 833 C CA . SER A 1 110 ? -18.450 -11.708 -4.245 1.00 75.06 110 SER A CA 1
ATOM 834 C C . SER A 1 110 ? -18.291 -13.235 -4.131 1.00 75.06 110 SER A C 1
ATOM 836 O O . SER A 1 110 ? -19.171 -13.975 -4.562 1.00 75.06 110 SER A O 1
ATOM 838 N N . GLY A 1 111 ? -17.190 -13.727 -3.546 1.00 68.44 111 GLY A N 1
ATOM 839 C CA . GLY A 1 111 ? -16.971 -15.154 -3.240 1.00 68.44 111 GLY A CA 1
ATOM 840 C C . GLY A 1 111 ? -16.517 -16.048 -4.407 1.00 68.44 111 GLY A C 1
ATOM 841 O O . GLY A 1 111 ? -16.111 -17.184 -4.178 1.00 68.44 111 GLY A O 1
ATOM 842 N N . VAL A 1 112 ? -16.528 -15.552 -5.647 1.00 67.88 112 VAL A N 1
ATOM 843 C CA . VAL A 1 112 ? -16.042 -16.263 -6.844 1.00 67.88 112 VAL A CA 1
ATOM 844 C C . VAL A 1 112 ? -15.366 -15.264 -7.788 1.00 67.88 112 VAL A C 1
ATOM 846 O O . VAL A 1 112 ? -15.940 -14.193 -8.002 1.00 67.88 112 VAL A O 1
ATOM 849 N N . PRO A 1 113 ? -14.202 -15.579 -8.394 1.00 77.44 113 PRO A N 1
ATOM 850 C CA . PRO A 1 113 ? -13.346 -16.767 -8.213 1.00 77.44 113 PRO A CA 1
ATOM 851 C C . PRO A 1 113 ? -12.653 -16.801 -6.842 1.00 77.44 113 PRO A C 1
ATOM 853 O O . PRO A 1 113 ? -12.433 -15.752 -6.265 1.00 77.44 113 PRO A O 1
ATOM 856 N N . LEU A 1 114 ? -12.241 -17.979 -6.348 1.00 77.88 114 LEU A N 1
ATOM 857 C CA . LEU A 1 114 ? -11.594 -18.139 -5.025 1.00 77.88 114 LEU A CA 1
ATOM 858 C C . LEU A 1 114 ? -10.383 -17.214 -4.787 1.00 77.88 114 LEU A C 1
ATOM 860 O O . LEU A 1 114 ? -10.061 -16.927 -3.638 1.00 77.88 114 LEU A O 1
ATOM 864 N N . LEU A 1 115 ? -9.718 -16.767 -5.858 1.00 84.31 115 LEU A N 1
ATOM 865 C CA . LEU A 1 115 ? -8.604 -15.825 -5.823 1.00 84.31 115 LEU A CA 1
ATOM 866 C C . LEU A 1 115 ? -8.746 -14.781 -6.937 1.00 84.31 115 LEU A C 1
ATOM 868 O O . LEU A 1 115 ? -9.002 -15.129 -8.091 1.00 84.31 115 LEU A O 1
ATOM 872 N N . ASP A 1 116 ? -8.507 -13.519 -6.595 1.00 86.81 116 ASP A N 1
ATOM 873 C CA . ASP A 1 116 ? -8.419 -12.383 -7.506 1.00 86.81 116 ASP A CA 1
ATOM 874 C C . ASP A 1 116 ? -6.956 -11.898 -7.609 1.00 86.81 116 ASP A C 1
ATOM 876 O O . ASP A 1 116 ? -6.425 -11.304 -6.666 1.00 86.81 116 ASP A O 1
ATOM 880 N N . PRO A 1 117 ? -6.264 -12.130 -8.741 1.00 88.44 117 PRO A N 1
ATOM 881 C CA . PRO A 1 117 ? -4.889 -11.673 -8.933 1.00 88.44 117 PRO A CA 1
ATOM 882 C C . PRO A 1 117 ? -4.797 -10.184 -9.305 1.00 88.44 117 PRO A C 1
ATOM 884 O O . PRO A 1 117 ? -3.699 -9.616 -9.311 1.00 88.44 117 PRO A O 1
ATOM 887 N N . ILE A 1 118 ? -5.915 -9.535 -9.648 1.00 90.62 118 ILE A N 1
ATOM 888 C CA . ILE A 1 118 ? -5.930 -8.174 -10.191 1.00 90.62 118 ILE A CA 1
ATOM 889 C C . ILE A 1 118 ? -5.322 -7.150 -9.221 1.00 90.62 118 ILE A C 1
ATOM 891 O O . ILE A 1 118 ? -4.545 -6.309 -9.689 1.00 90.62 118 ILE A O 1
ATOM 895 N N . PRO A 1 119 ? -5.582 -7.186 -7.898 1.00 91.06 119 PRO A N 1
ATOM 896 C CA . PRO A 1 119 ? -4.964 -6.253 -6.958 1.00 91.06 119 PRO A CA 1
ATOM 897 C C . PRO A 1 119 ? -3.438 -6.370 -6.921 1.00 91.06 119 PRO A C 1
ATOM 899 O O . PRO A 1 119 ? -2.746 -5.350 -6.964 1.00 91.06 119 PRO A O 1
ATOM 902 N N . ALA A 1 120 ? -2.907 -7.595 -6.918 1.00 90.19 120 ALA A N 1
ATOM 903 C CA . ALA A 1 120 ? -1.467 -7.840 -6.921 1.00 90.19 120 ALA A CA 1
ATOM 904 C C . ALA A 1 120 ? -0.817 -7.360 -8.228 1.00 90.19 120 ALA A C 1
ATOM 906 O O . ALA A 1 120 ? 0.196 -6.657 -8.194 1.00 90.19 120 ALA A O 1
ATOM 907 N N . LEU A 1 121 ? -1.435 -7.660 -9.376 1.00 92.69 121 LEU A N 1
ATOM 908 C CA . LEU A 1 121 ? -0.941 -7.222 -10.682 1.00 92.69 121 LEU A CA 1
ATOM 909 C C . LEU A 1 121 ? -0.959 -5.693 -10.815 1.00 92.69 121 LEU A C 1
ATOM 911 O O . LEU A 1 121 ? 0.024 -5.100 -11.255 1.00 92.69 121 LEU A O 1
ATOM 915 N N . LYS A 1 122 ? -2.047 -5.035 -10.398 1.00 94.62 122 LYS A N 1
ATOM 916 C CA . LYS A 1 122 ? -2.139 -3.566 -10.388 1.00 94.62 122 LYS A CA 1
ATOM 917 C C . LYS A 1 122 ? -1.059 -2.949 -9.506 1.00 94.62 122 LYS A C 1
ATOM 919 O O . LYS A 1 122 ? -0.431 -1.972 -9.910 1.00 94.62 122 LYS A O 1
ATOM 924 N N . HIS A 1 123 ? -0.829 -3.514 -8.323 1.00 95.56 123 HIS A N 1
ATOM 925 C CA . HIS A 1 123 ? 0.202 -3.038 -7.404 1.00 95.56 123 HIS A CA 1
ATOM 926 C C . HIS A 1 123 ? 1.611 -3.175 -7.998 1.00 95.56 123 HIS A C 1
ATOM 928 O O . HIS A 1 123 ? 2.365 -2.202 -8.016 1.00 95.56 123 HIS A O 1
ATOM 934 N N . ALA A 1 124 ? 1.944 -4.336 -8.568 1.00 96.06 124 ALA A N 1
ATOM 935 C CA . ALA A 1 124 ? 3.232 -4.563 -9.224 1.00 96.06 124 ALA A CA 1
ATOM 936 C C . ALA A 1 124 ? 3.450 -3.621 -10.422 1.00 96.06 124 ALA A C 1
ATOM 938 O O . ALA A 1 124 ? 4.526 -3.037 -10.560 1.00 96.06 124 ALA A O 1
ATOM 939 N N . SER A 1 125 ? 2.419 -3.403 -11.243 1.00 96.75 125 SER A N 1
ATOM 940 C CA . SER A 1 125 ? 2.472 -2.459 -12.366 1.00 96.75 125 SER A CA 1
ATOM 941 C C . SER A 1 125 ? 2.703 -1.018 -11.910 1.00 96.75 125 SER A C 1
ATOM 943 O O . SER A 1 125 ? 3.485 -0.305 -12.534 1.00 96.75 125 SER A O 1
ATOM 945 N N . ARG A 1 126 ? 2.083 -0.588 -10.803 1.00 97.94 126 ARG A N 1
ATOM 946 C CA . ARG A 1 126 ? 2.313 0.750 -10.231 1.00 97.94 126 ARG A CA 1
ATOM 947 C C . ARG A 1 126 ? 3.734 0.918 -9.707 1.00 97.94 126 ARG A C 1
ATOM 949 O O . ARG A 1 126 ? 4.333 1.962 -9.924 1.00 97.94 126 ARG A O 1
ATOM 956 N N . ILE A 1 127 ? 4.296 -0.108 -9.070 1.00 98.12 127 ILE A N 1
ATOM 957 C CA . ILE A 1 127 ? 5.703 -0.090 -8.644 1.00 98.12 127 ILE A CA 1
ATOM 958 C C . ILE A 1 127 ? 6.633 -0.006 -9.848 1.00 98.12 127 ILE A C 1
ATOM 960 O O . ILE A 1 127 ? 7.614 0.734 -9.804 1.00 98.12 127 ILE A O 1
ATOM 964 N N . ALA A 1 128 ? 6.341 -0.741 -10.920 1.00 98.19 128 ALA A N 1
ATOM 965 C CA . ALA A 1 128 ? 7.138 -0.685 -12.136 1.00 98.19 128 ALA A CA 1
ATOM 966 C C . ALA A 1 128 ? 7.102 0.705 -12.780 1.00 98.19 128 ALA A C 1
ATOM 968 O O . ALA A 1 128 ? 8.154 1.235 -13.136 1.00 98.19 128 ALA A O 1
ATOM 969 N N . ASP A 1 129 ? 5.917 1.306 -12.884 1.00 98.00 129 ASP A N 1
ATOM 970 C CA . ASP A 1 129 ? 5.752 2.650 -13.432 1.00 98.00 129 ASP A CA 1
ATOM 971 C C . ASP A 1 129 ? 6.469 3.710 -12.586 1.00 98.00 129 ASP A C 1
ATOM 973 O O . ASP A 1 129 ? 7.286 4.464 -13.116 1.00 98.00 129 ASP A O 1
ATOM 977 N N . GLU A 1 130 ? 6.269 3.687 -11.266 1.00 98.44 130 GLU A N 1
ATOM 978 C CA . GLU A 1 130 ? 6.928 4.610 -10.338 1.00 98.44 130 GLU A CA 1
ATOM 979 C C . GLU A 1 130 ? 8.455 4.432 -10.361 1.00 98.44 130 GLU A C 1
ATOM 981 O O . GLU A 1 130 ? 9.207 5.403 -10.370 1.00 98.44 130 GLU A O 1
ATOM 986 N N . SER A 1 131 ? 8.947 3.192 -10.443 1.00 98.19 131 SER A N 1
ATOM 987 C CA . SER A 1 131 ? 10.387 2.923 -10.556 1.00 98.19 131 SER A CA 1
ATOM 988 C C . SER A 1 131 ? 10.972 3.502 -11.842 1.00 98.19 131 SER A C 1
ATOM 990 O O . 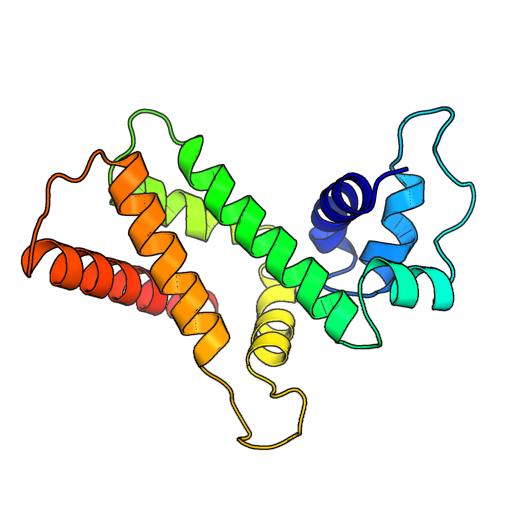SER A 1 131 ? 12.066 4.070 -11.822 1.00 98.19 131 SER A O 1
ATOM 992 N N . CYS A 1 132 ? 10.262 3.370 -12.968 1.00 98.12 132 CYS A N 1
ATOM 993 C CA . CYS A 1 132 ? 10.664 3.989 -14.228 1.00 98.12 132 CYS A CA 1
ATOM 994 C C . CYS A 1 132 ? 10.691 5.517 -14.113 1.00 98.12 132 CYS A C 1
ATOM 996 O O . CYS A 1 132 ? 11.646 6.130 -14.583 1.00 98.12 132 CYS A O 1
ATOM 998 N N . TYR A 1 133 ? 9.688 6.112 -13.464 1.00 97.88 133 TYR A N 1
ATOM 999 C CA . TYR A 1 133 ? 9.626 7.552 -13.232 1.00 97.88 133 TYR A CA 1
ATOM 1000 C C . TYR A 1 133 ? 10.803 8.052 -12.378 1.00 97.88 133 TYR A C 1
ATOM 1002 O O . TYR A 1 133 ? 11.553 8.920 -12.816 1.00 97.88 133 TYR A O 1
ATOM 1010 N N . ILE A 1 134 ? 11.035 7.448 -11.208 1.00 98.31 134 ILE A N 1
ATOM 1011 C CA . ILE A 1 134 ? 12.102 7.844 -10.271 1.00 98.31 134 ILE A CA 1
ATOM 1012 C C . ILE A 1 134 ? 13.500 7.698 -10.895 1.00 98.31 134 ILE A C 1
ATOM 1014 O O . ILE A 1 134 ? 14.405 8.472 -10.594 1.00 98.31 134 ILE A O 1
ATOM 1018 N N . THR A 1 135 ? 13.691 6.698 -11.759 1.00 97.81 135 THR A N 1
ATOM 1019 C CA . THR A 1 135 ? 14.982 6.429 -12.419 1.00 97.81 135 THR A CA 1
ATOM 1020 C C . THR A 1 135 ? 15.155 7.156 -13.754 1.00 97.81 135 THR A C 1
ATOM 1022 O O . THR A 1 135 ? 16.119 6.872 -14.466 1.00 97.81 135 THR A O 1
ATOM 1025 N N . SER A 1 136 ? 14.253 8.084 -14.096 1.00 96.81 136 SER A N 1
ATOM 1026 C CA . SER A 1 136 ? 14.285 8.864 -15.342 1.00 96.81 136 SER A CA 1
ATOM 1027 C C . SER A 1 136 ? 14.375 7.991 -16.600 1.00 96.81 136 SER A C 1
ATOM 1029 O O . SER A 1 136 ? 15.181 8.238 -17.497 1.00 96.81 136 SER A O 1
ATOM 1031 N N . ASP A 1 137 ? 13.560 6.938 -16.658 1.00 96.06 137 ASP A N 1
ATOM 1032 C CA . ASP A 1 137 ? 13.469 6.056 -17.821 1.00 96.06 137 ASP A CA 1
ATOM 1033 C C . ASP A 1 137 ? 13.087 6.803 -19.100 1.00 96.06 137 ASP A C 1
ATOM 1035 O O . ASP A 1 137 ? 12.129 7.572 -19.122 1.00 96.06 137 ASP A O 1
ATOM 1039 N N . THR A 1 138 ? 13.777 6.492 -20.193 1.00 96.06 138 THR A N 1
ATOM 1040 C CA . THR A 1 138 ? 13.527 7.073 -21.519 1.00 96.06 138 THR A CA 1
ATOM 1041 C C . THR A 1 138 ? 12.916 6.071 -22.505 1.00 96.06 138 THR A C 1
ATOM 1043 O O . THR A 1 138 ? 12.807 6.363 -23.695 1.00 96.06 138 THR A O 1
ATOM 1046 N N . SER A 1 139 ? 12.511 4.885 -22.036 1.00 95.06 139 SER A N 1
ATOM 1047 C CA . SER A 1 139 ? 11.906 3.840 -22.871 1.00 95.06 139 SER A CA 1
ATOM 1048 C C . SER A 1 139 ? 10.573 4.291 -23.483 1.00 95.06 139 SER A C 1
ATOM 1050 O O . SER A 1 139 ? 9.715 4.852 -22.803 1.00 95.06 139 SER A O 1
ATOM 1052 N N . VAL A 1 140 ? 10.364 3.989 -24.767 1.00 93.31 140 VAL A N 1
ATOM 1053 C CA . VAL A 1 140 ? 9.184 4.395 -25.553 1.00 93.31 140 VAL A CA 1
ATOM 1054 C C . VAL A 1 140 ? 8.642 3.223 -26.376 1.00 93.31 140 VAL A C 1
ATOM 1056 O O . VAL A 1 140 ? 9.329 2.227 -26.585 1.00 93.31 140 VAL A O 1
ATOM 1059 N N . GLN A 1 141 ? 7.408 3.329 -26.877 1.00 94.38 141 GLN A N 1
ATOM 1060 C CA . GLN A 1 141 ? 6.785 2.295 -27.720 1.00 94.38 141 GLN A CA 1
ATOM 1061 C C . GLN A 1 141 ? 6.835 0.900 -27.058 1.00 94.38 141 GLN A C 1
ATOM 1063 O O . GLN A 1 141 ? 6.479 0.761 -25.893 1.00 94.38 141 GLN A O 1
ATOM 1068 N N . LEU A 1 142 ? 7.272 -0.148 -27.766 1.00 95.88 142 LEU A N 1
ATOM 1069 C CA . LEU A 1 142 ? 7.317 -1.512 -27.229 1.00 95.88 142 LEU A CA 1
ATOM 1070 C C . LEU A 1 142 ? 8.309 -1.675 -26.068 1.00 95.88 142 LEU A C 1
ATOM 1072 O O . LEU A 1 142 ? 8.039 -2.459 -25.155 1.00 95.88 142 LEU A O 1
ATOM 1076 N N . SER A 1 143 ? 9.418 -0.926 -26.048 1.00 94.44 143 SER A N 1
ATOM 1077 C CA . SER A 1 143 ? 10.386 -1.021 -24.947 1.00 94.44 143 SER A CA 1
ATOM 1078 C C . SER A 1 143 ? 9.820 -0.468 -23.637 1.00 94.44 143 SER A C 1
ATOM 1080 O O . SER A 1 143 ? 10.146 -0.994 -22.573 1.00 94.44 143 SER A O 1
ATOM 1082 N N . TRP A 1 144 ? 8.893 0.497 -23.701 1.00 95.62 144 TRP A N 1
ATOM 1083 C CA . TRP A 1 144 ? 8.145 0.992 -22.537 1.00 95.62 144 TRP A CA 1
ATOM 1084 C C . TRP A 1 144 ? 7.375 -0.135 -21.830 1.00 95.62 144 TRP A C 1
ATOM 1086 O O . TRP A 1 144 ? 7.474 -0.282 -20.607 1.00 95.62 144 TRP A O 1
ATOM 1096 N N . TYR A 1 145 ? 6.656 -0.959 -22.605 1.00 96.31 145 TYR A N 1
ATOM 1097 C CA . TYR A 1 145 ? 5.880 -2.089 -22.084 1.00 96.31 145 TYR A CA 1
ATOM 1098 C C . TYR A 1 145 ? 6.800 -3.193 -21.565 1.00 96.31 145 TYR A C 1
ATOM 1100 O O . TYR A 1 145 ? 6.625 -3.661 -20.440 1.00 96.31 145 TYR A O 1
ATOM 1108 N N . ALA A 1 146 ? 7.811 -3.574 -22.351 1.00 97.44 146 ALA A N 1
ATOM 1109 C CA . ALA A 1 146 ? 8.747 -4.632 -21.981 1.00 97.44 146 ALA A CA 1
ATOM 1110 C C . ALA A 1 146 ? 9.502 -4.303 -20.681 1.00 97.44 146 ALA A C 1
ATOM 1112 O O . ALA A 1 146 ? 9.658 -5.174 -19.820 1.00 97.44 146 ALA A O 1
ATOM 1113 N N . ARG A 1 147 ? 9.913 -3.041 -20.493 1.00 97.62 147 ARG A N 1
ATOM 1114 C CA . ARG A 1 147 ? 10.614 -2.598 -19.279 1.00 97.62 147 ARG A CA 1
ATOM 1115 C C . ARG A 1 147 ? 9.721 -2.688 -18.046 1.00 97.62 147 ARG A C 1
ATOM 1117 O O . ARG A 1 147 ? 10.136 -3.271 -17.048 1.00 97.62 147 ARG A O 1
ATOM 1124 N N . ARG A 1 148 ? 8.481 -2.193 -18.117 1.00 97.62 148 ARG A N 1
ATOM 1125 C CA . ARG A 1 148 ? 7.528 -2.260 -16.991 1.00 97.62 148 ARG A CA 1
ATOM 1126 C C . ARG A 1 148 ? 7.108 -3.687 -16.662 1.00 97.62 148 ARG A C 1
ATOM 1128 O O . ARG A 1 148 ? 7.067 -4.039 -15.488 1.00 97.62 148 ARG A O 1
ATOM 1135 N N . ALA A 1 149 ? 6.878 -4.521 -17.675 1.00 97.62 149 ALA A N 1
ATOM 1136 C CA . ALA A 1 149 ? 6.590 -5.939 -17.476 1.00 97.62 149 ALA A CA 1
ATOM 1137 C C . ALA A 1 149 ? 7.754 -6.655 -16.770 1.00 97.62 149 ALA A C 1
ATOM 1139 O O . ALA A 1 149 ? 7.538 -7.374 -15.796 1.00 97.62 149 ALA A O 1
ATOM 1140 N N . SER A 1 150 ? 8.993 -6.394 -17.202 1.00 97.75 150 SER A N 1
ATOM 1141 C CA . SER A 1 150 ? 10.198 -6.963 -16.585 1.00 97.75 150 SER A CA 1
ATOM 1142 C C . SER A 1 150 ? 10.356 -6.527 -15.127 1.00 97.75 150 SER A C 1
ATOM 1144 O O . SER A 1 150 ? 10.580 -7.363 -14.255 1.00 97.75 150 SER A O 1
ATOM 1146 N N . ILE A 1 151 ? 10.191 -5.232 -14.834 1.00 97.94 151 ILE A N 1
ATOM 1147 C CA . ILE A 1 151 ? 10.300 -4.704 -13.465 1.00 97.94 151 ILE A CA 1
ATOM 1148 C C . ILE A 1 151 ? 9.203 -5.281 -12.563 1.00 97.94 151 ILE A C 1
ATOM 1150 O O . ILE A 1 151 ? 9.503 -5.726 -11.455 1.00 97.94 151 ILE A O 1
ATOM 1154 N N . ALA A 1 152 ? 7.952 -5.318 -13.034 1.00 96.62 152 ALA A N 1
ATOM 1155 C CA . ALA A 1 152 ? 6.840 -5.904 -12.288 1.00 96.62 152 ALA A CA 1
ATOM 1156 C C . ALA A 1 152 ? 7.093 -7.390 -11.979 1.00 96.62 152 ALA A C 1
ATOM 1158 O O . ALA A 1 152 ? 6.861 -7.826 -10.851 1.00 96.62 152 ALA A O 1
ATOM 1159 N N . GLY A 1 153 ? 7.635 -8.143 -12.944 1.00 95.81 153 GLY A N 1
ATOM 1160 C CA . GLY A 1 153 ? 8.031 -9.540 -12.763 1.00 95.81 153 GLY A CA 1
ATOM 1161 C C . GLY A 1 153 ? 9.133 -9.721 -11.715 1.00 95.81 153 GLY A C 1
ATOM 1162 O O . GLY A 1 153 ? 8.975 -10.527 -10.799 1.00 95.81 153 GLY A O 1
ATOM 1163 N N . ILE A 1 154 ? 10.214 -8.935 -11.793 1.00 94.94 154 ILE A N 1
ATOM 1164 C CA . ILE A 1 154 ? 11.322 -8.969 -10.818 1.00 94.94 154 ILE A CA 1
ATOM 1165 C C . ILE A 1 154 ? 10.818 -8.645 -9.408 1.00 94.94 154 ILE A C 1
ATOM 1167 O O . ILE A 1 154 ? 11.147 -9.353 -8.453 1.00 94.94 154 ILE A O 1
ATOM 1171 N N . TYR A 1 155 ? 10.009 -7.591 -9.268 1.00 94.56 155 TYR A N 1
ATOM 1172 C CA . TYR A 1 155 ? 9.443 -7.200 -7.979 1.00 94.56 155 TYR A CA 1
ATOM 1173 C C . TYR A 1 155 ? 8.531 -8.292 -7.410 1.00 94.56 155 TYR A C 1
ATOM 1175 O O . TYR A 1 155 ? 8.686 -8.670 -6.249 1.00 94.56 155 TYR A O 1
ATOM 1183 N N . GLY A 1 156 ? 7.619 -8.827 -8.228 1.00 90.94 156 GLY A N 1
ATOM 1184 C CA . GLY A 1 156 ? 6.697 -9.886 -7.820 1.00 90.94 156 GLY A CA 1
ATOM 1185 C C . GLY A 1 156 ? 7.424 -11.146 -7.348 1.00 90.94 156 GLY A C 1
ATOM 1186 O O . GLY A 1 156 ? 7.124 -11.654 -6.268 1.00 90.94 156 GLY A O 1
ATOM 1187 N N . ALA A 1 157 ? 8.433 -11.597 -8.100 1.00 89.06 157 ALA A N 1
ATOM 1188 C CA . ALA A 1 157 ? 9.256 -12.746 -7.724 1.00 89.06 157 ALA A CA 1
ATOM 1189 C C . ALA A 1 157 ? 10.018 -12.509 -6.408 1.00 89.06 157 ALA A C 1
ATOM 1191 O O . ALA A 1 157 ? 10.058 -13.385 -5.551 1.00 89.06 157 ALA A O 1
ATOM 1192 N N . SER A 1 158 ? 10.569 -11.307 -6.215 1.00 86.12 158 SER A N 1
ATOM 1193 C CA . SER A 1 158 ? 11.321 -10.957 -5.000 1.00 86.12 158 SER A CA 1
ATOM 1194 C C . SER A 1 158 ? 10.423 -10.846 -3.763 1.00 86.12 158 SER A C 1
ATOM 1196 O O . SER A 1 158 ? 10.820 -11.251 -2.674 1.00 86.12 158 SER A O 1
ATOM 1198 N N . GLY A 1 159 ? 9.210 -10.307 -3.917 1.00 71.81 159 GLY A N 1
ATOM 1199 C CA . GLY A 1 159 ? 8.232 -10.192 -2.834 1.00 71.81 159 GLY A CA 1
ATOM 1200 C C . GLY A 1 159 ? 7.686 -11.546 -2.378 1.00 71.81 159 GLY A C 1
ATOM 1201 O O . GLY A 1 159 ? 7.521 -11.758 -1.178 1.00 71.81 159 GLY A O 1
ATOM 1202 N N . GLY A 1 160 ? 7.464 -12.476 -3.314 1.00 61.75 160 GLY A N 1
ATOM 1203 C CA . GLY A 1 160 ? 7.074 -13.853 -2.998 1.00 61.75 160 GLY A CA 1
ATOM 1204 C C . GLY A 1 160 ? 8.115 -14.578 -2.141 1.00 61.75 160 GLY A C 1
ATOM 1205 O O . GLY A 1 160 ? 7.753 -15.248 -1.179 1.00 61.75 160 GLY A O 1
ATOM 1206 N N . SER A 1 161 ? 9.404 -14.363 -2.416 1.00 53.69 161 SER A N 1
ATOM 1207 C CA . SER A 1 161 ? 10.503 -14.960 -1.645 1.00 53.69 161 SER A CA 1
ATOM 1208 C C . SER A 1 161 ? 10.612 -14.457 -0.200 1.00 53.69 161 SER A C 1
ATOM 1210 O O . SER A 1 161 ? 11.204 -15.141 0.623 1.00 53.69 161 SER A O 1
ATOM 1212 N N . ILE A 1 162 ? 10.048 -13.289 0.134 1.00 53.84 162 ILE A N 1
ATOM 1213 C CA . ILE A 1 162 ? 10.046 -12.748 1.510 1.00 53.84 162 ILE A CA 1
ATOM 1214 C C . ILE A 1 162 ? 8.934 -13.383 2.368 1.00 53.84 162 ILE A C 1
ATOM 1216 O O . ILE A 1 162 ? 9.020 -13.382 3.593 1.00 53.84 162 ILE A O 1
ATOM 1220 N N . LEU A 1 163 ? 7.891 -13.939 1.742 1.00 46.59 163 LEU A N 1
ATOM 1221 C CA . LEU A 1 163 ? 6.742 -14.552 2.425 1.00 46.59 163 LEU A CA 1
ATOM 1222 C C . LEU A 1 163 ? 6.902 -16.061 2.667 1.00 46.59 163 LEU A C 1
ATOM 1224 O O . LEU A 1 163 ? 6.052 -16.659 3.323 1.00 46.59 163 LEU A O 1
ATOM 1228 N N . ILE A 1 164 ? 7.968 -16.675 2.151 1.00 30.83 164 ILE A N 1
ATOM 1229 C CA . ILE A 1 164 ? 8.289 -18.086 2.375 1.00 30.83 164 ILE A CA 1
ATOM 1230 C C . ILE A 1 164 ? 9.461 -18.127 3.363 1.00 30.83 164 ILE A C 1
ATOM 1232 O O . ILE A 1 164 ? 10.563 -17.729 2.984 1.00 30.83 164 ILE A O 1
ATOM 1236 N N . PRO A 1 165 ? 9.260 -18.560 4.622 1.00 30.92 165 PRO A N 1
ATOM 1237 C CA . PRO A 1 165 ? 10.384 -18.798 5.515 1.00 30.92 165 PRO A CA 1
ATOM 1238 C C . PRO A 1 165 ? 11.216 -19.945 4.928 1.00 30.92 165 PRO A C 1
ATOM 1240 O O . PRO A 1 165 ? 10.680 -21.023 4.666 1.00 30.92 165 PRO A O 1
ATOM 1243 N N . VAL A 1 166 ? 12.495 -19.676 4.663 1.00 34.78 166 VAL A N 1
ATOM 1244 C CA . VAL A 1 166 ? 13.502 -20.707 4.365 1.00 34.78 166 VAL A CA 1
ATOM 1245 C C . VAL A 1 166 ? 13.878 -21.412 5.660 1.00 34.78 166 VAL A C 1
ATOM 1247 O O . VAL A 1 166 ? 14.053 -20.693 6.671 1.00 34.78 166 VAL A O 1
#

Radius of gyration: 17.44 Å; chains: 1; bounding box: 41×41×52 Å

Sequence (166 aa):
MSRIQLLQLATSLVKTHGFTRAALAESVLLLPPGQAHPEPLSDTAVSSLFGNGDDARRTLIHAWLDQGIRHMGTVPSPTLKSVLHARLQYNEPVLQHLPEAFALLASPSSGVPLLDPIPALKHASRIADESCYITSDTSVQLSWYARRASIAGIYGASGGSILIPV

Foldseek 3Di:
DDLLQLLVLLLVCCLPVNLDLQSSQCSLCVDPPPRRDPGGDDLVRLCVSQNPDCSSSLSSLVSLLVVLLVQLLVDPPDDLVSSLVS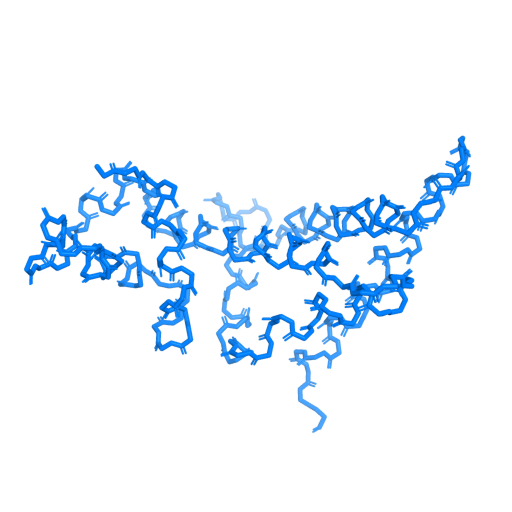SLVSCVSNLVRVVVSVCSVQDDPVRPPRGDCVVLLVSLLSSLVSSCVSNVPPDDDPRSVVSSVVSSVVSSVVNV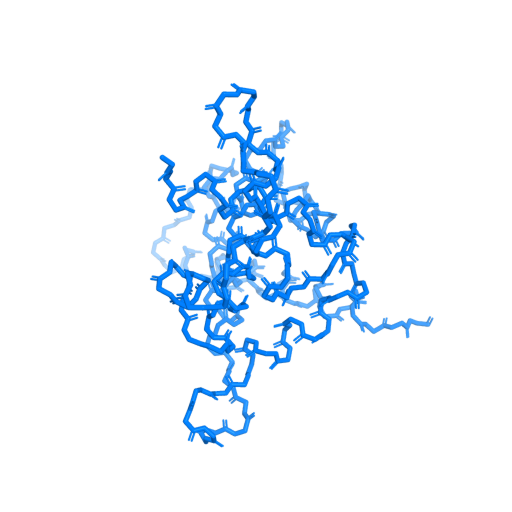VSNDDD

Organism: Armillaria ostoyae (NCBI:txid47428)

Secondary structure (DSSP, 8-state):
--HHHHHHHHHHHHHHH-SSHHHHHHGGGGSPTTT--SSPPPHHHHHHHH-STHHHHHHHHHHHHHHHHHHHTT-SS--HHHHHHHHHHTTGGGGGGHHHHHHHHHS-TTS-SS---HHHHHHHHHHHHHHHHHTT----HHHHHHHHHHHHHHHHHHHHHHSS--